Protein AF-A0A972C4C3-F1 (afdb_monomer_lite)

Radius of gyration: 15.83 Å; chains: 1; bounding box: 35×21×44 Å

pLDDT: mean 89.97, std 7.23, range [64.94, 97.06]

Structure (mmCIF, N/CA/C/O backbone):
data_AF-A0A972C4C3-F1
#
_entry.id   AF-A0A972C4C3-F1
#
loop_
_atom_site.group_PDB
_atom_site.id
_atom_site.type_symbol
_atom_site.label_atom_id
_atom_site.label_alt_id
_atom_site.label_comp_id
_atom_site.label_asym_id
_atom_site.label_entity_id
_atom_site.label_seq_id
_atom_site.pdbx_PDB_ins_code
_atom_site.Cartn_x
_atom_site.Cartn_y
_atom_site.Cartn_z
_atom_site.occupancy
_atom_site.B_iso_or_equiv
_atom_site.auth_seq_id
_atom_site.auth_comp_id
_atom_site.auth_asym_id
_atom_site.auth_atom_id
_atom_site.pdbx_PDB_model_num
ATOM 1 N N . MET A 1 1 ? -15.362 -14.426 25.900 1.00 66.00 1 MET A N 1
ATOM 2 C CA . MET A 1 1 ? -14.330 -13.929 24.959 1.00 66.00 1 MET A CA 1
ATOM 3 C C . MET A 1 1 ? -14.748 -14.118 23.504 1.00 66.00 1 MET A C 1
ATOM 5 O O . MET A 1 1 ? -14.804 -13.126 22.797 1.00 66.00 1 MET A O 1
ATOM 9 N N . LEU A 1 2 ? -15.134 -15.331 23.076 1.00 79.44 2 LEU A N 1
ATOM 10 C CA . LEU A 1 2 ? -15.559 -15.596 21.689 1.00 79.44 2 LEU A CA 1
ATOM 11 C C . LEU A 1 2 ? -16.751 -14.735 21.227 1.00 79.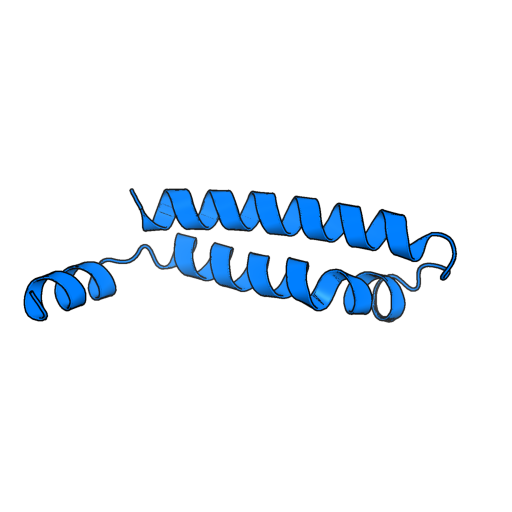44 2 LEU A C 1
ATOM 13 O O . LEU A 1 2 ? -16.708 -14.165 20.147 1.00 79.44 2 LEU A O 1
ATOM 17 N N . LYS A 1 3 ? -17.776 -14.581 22.078 1.00 80.38 3 LYS A N 1
ATOM 18 C CA . LYS A 1 3 ? -18.953 -13.747 21.785 1.00 80.38 3 LYS A CA 1
ATOM 19 C C . LYS A 1 3 ? -18.582 -12.279 21.524 1.00 80.38 3 LYS A C 1
ATOM 21 O O . LYS A 1 3 ? -19.001 -11.710 20.535 1.00 80.38 3 LYS A O 1
ATOM 26 N N . LEU A 1 4 ? -17.710 -11.717 22.363 1.00 81.19 4 LEU A N 1
ATOM 27 C CA . LEU A 1 4 ? 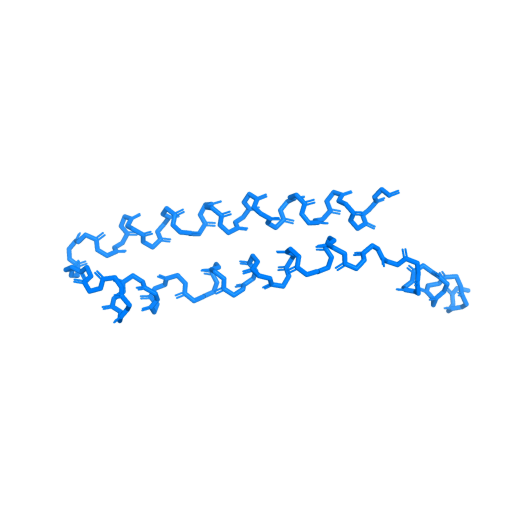-17.236 -10.336 22.239 1.00 81.19 4 LEU A CA 1
ATOM 28 C C . LEU A 1 4 ? -16.417 -10.123 20.953 1.00 81.19 4 LEU A C 1
ATOM 30 O O . LEU A 1 4 ? -16.553 -9.106 20.286 1.00 81.19 4 LEU A O 1
ATOM 34 N N . ALA A 1 5 ? -15.572 -11.094 20.589 1.00 79.69 5 ALA A N 1
ATOM 35 C CA . ALA A 1 5 ? -14.811 -11.050 19.343 1.00 79.69 5 ALA A CA 1
ATOM 36 C C . ALA A 1 5 ? -15.726 -11.145 18.111 1.00 79.69 5 ALA A C 1
ATOM 38 O O . ALA A 1 5 ? -15.508 -10.432 17.136 1.00 79.69 5 ALA A O 1
ATOM 39 N N . LEU A 1 6 ? -16.765 -11.985 18.171 1.00 81.00 6 LEU A N 1
ATOM 40 C CA . LEU A 1 6 ? -17.751 -12.134 17.102 1.00 81.00 6 LEU A CA 1
ATOM 41 C C . LEU A 1 6 ? -18.606 -10.869 16.932 1.00 81.00 6 LEU A C 1
ATOM 43 O O . LEU A 1 6 ? -18.798 -10.418 15.806 1.00 81.00 6 LEU A O 1
ATOM 47 N N . ASP A 1 7 ? -19.045 -10.261 18.035 1.00 80.12 7 ASP A N 1
ATOM 48 C CA . ASP A 1 7 ? -19.810 -9.008 18.021 1.00 80.12 7 ASP A CA 1
ATOM 49 C C . ASP A 1 7 ? -18.975 -7.846 17.448 1.00 80.12 7 ASP A C 1
ATOM 51 O O . ASP A 1 7 ? -19.482 -7.044 16.664 1.00 80.12 7 ASP A O 1
ATOM 55 N N . ASN A 1 8 ? -17.675 -7.781 17.759 1.00 78.69 8 ASN A N 1
ATOM 56 C CA . ASN A 1 8 ? -16.766 -6.796 17.162 1.00 78.69 8 ASN A CA 1
ATOM 57 C C . ASN A 1 8 ? -16.509 -7.062 15.672 1.00 78.69 8 ASN A C 1
ATOM 59 O O . ASN A 1 8 ? -16.439 -6.118 14.891 1.00 78.69 8 ASN A O 1
ATOM 63 N N . LEU A 1 9 ? -16.405 -8.329 15.257 1.00 74.88 9 LEU A N 1
ATOM 64 C CA . LEU A 1 9 ? -16.218 -8.696 13.849 1.00 74.88 9 LEU A CA 1
ATOM 65 C C . LEU A 1 9 ? -17.432 -8.296 12.993 1.00 74.88 9 LEU A C 1
ATOM 67 O O . LEU A 1 9 ? -17.269 -7.828 11.868 1.00 74.88 9 LEU A O 1
ATOM 71 N N . LEU A 1 10 ? -18.646 -8.462 13.529 1.00 75.06 10 LEU A N 1
ATOM 72 C CA . LEU A 1 10 ? -19.891 -8.095 12.847 1.00 75.06 10 LEU A CA 1
ATOM 73 C C . LEU A 1 10 ? -20.085 -6.577 12.723 1.00 75.06 10 LEU A C 1
ATOM 75 O O . LEU A 1 10 ? -20.735 -6.130 11.778 1.00 75.06 10 LEU A O 1
ATOM 79 N N . ASN A 1 11 ? -19.503 -5.797 13.637 1.00 80.25 11 ASN A N 1
ATOM 80 C CA . ASN A 1 11 ? -19.571 -4.333 13.636 1.00 80.25 11 ASN A CA 1
ATOM 81 C C . ASN A 1 11 ? -18.432 -3.654 12.858 1.00 80.25 11 ASN A C 1
ATOM 83 O O . ASN A 1 11 ? -18.324 -2.431 12.890 1.00 80.25 11 ASN A O 1
ATOM 87 N N . ILE A 1 12 ? -17.595 -4.411 12.140 1.00 82.12 12 ILE A N 1
ATOM 88 C CA . ILE A 1 12 ? -16.529 -3.823 11.322 1.00 82.12 12 ILE A CA 1
ATOM 89 C C . ILE A 1 12 ? -17.120 -2.890 10.259 1.00 82.12 12 ILE A C 1
ATOM 91 O O . ILE A 1 12 ? -17.993 -3.275 9.471 1.00 82.12 12 ILE A O 1
ATOM 95 N N . ASP A 1 13 ? -16.571 -1.677 10.180 1.00 85.19 13 ASP A N 1
ATOM 96 C CA . ASP A 1 13 ? -16.876 -0.736 9.110 1.00 85.19 13 ASP A CA 1
ATOM 97 C C . ASP A 1 13 ? -16.484 -1.342 7.752 1.00 85.19 13 ASP A C 1
ATOM 99 O O . ASP A 1 13 ? -15.309 -1.534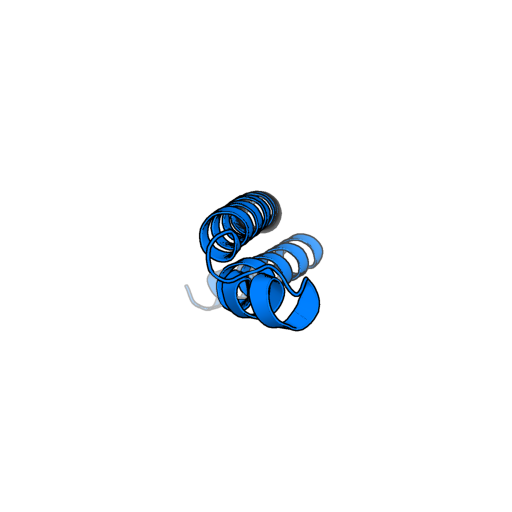 7.412 1.00 85.19 13 ASP A O 1
ATOM 103 N N . LYS A 1 14 ? -17.508 -1.660 6.953 1.00 88.19 14 LYS A N 1
ATOM 104 C CA . LYS A 1 14 ? -17.349 -2.304 5.644 1.00 88.19 14 LYS A CA 1
ATOM 105 C C . LYS A 1 14 ? -16.517 -1.446 4.691 1.00 88.19 14 LYS A C 1
ATOM 107 O O . LYS A 1 14 ? -15.790 -1.993 3.867 1.00 88.19 14 LYS A O 1
ATOM 112 N N . VAL A 1 15 ? -16.609 -0.119 4.785 1.00 88.69 15 VAL A N 1
ATOM 113 C CA . VAL A 1 15 ? -15.874 0.804 3.908 1.00 88.69 15 VAL A CA 1
ATOM 114 C C . VAL A 1 15 ? -14.386 0.786 4.252 1.00 88.69 15 VAL A C 1
ATOM 116 O O . VAL A 1 15 ? -13.548 0.746 3.351 1.00 88.69 15 VAL A O 1
ATOM 119 N N . GLY A 1 16 ? -14.055 0.760 5.541 1.00 89.44 16 GLY A N 1
ATOM 120 C CA . GLY A 1 16 ? -12.702 0.580 6.044 1.00 89.44 16 GLY A CA 1
ATOM 121 C C . GLY A 1 16 ? -12.111 -0.756 5.605 1.00 89.44 16 GLY A C 1
ATOM 122 O O . GLY A 1 16 ? -10.987 -0.788 5.100 1.00 89.44 16 GLY A O 1
ATOM 123 N N . LEU A 1 17 ? -12.892 -1.838 5.691 1.00 91.38 17 LEU A N 1
ATOM 124 C CA . LEU A 1 17 ? -12.482 -3.161 5.217 1.00 91.38 17 LEU A CA 1
ATOM 125 C C . LEU A 1 17 ? -12.193 -3.167 3.709 1.00 91.38 17 LEU A C 1
ATOM 127 O O . LEU A 1 17 ? -11.138 -3.644 3.290 1.00 91.38 17 LEU A O 1
ATOM 131 N N . TRP A 1 18 ? -13.078 -2.589 2.891 1.00 92.75 18 TRP A N 1
ATOM 132 C CA . TRP A 1 18 ? -12.855 -2.458 1.447 1.00 92.75 18 TRP A CA 1
ATOM 133 C C . TRP A 1 18 ? -11.603 -1.641 1.126 1.00 92.75 18 TRP A C 1
ATOM 135 O O . TRP A 1 18 ? -10.797 -2.060 0.294 1.00 92.75 18 TRP A O 1
ATOM 145 N N . ALA A 1 19 ? -11.399 -0.512 1.809 1.00 92.81 19 ALA A N 1
ATOM 146 C CA . ALA A 1 19 ? -10.192 0.293 1.652 1.00 92.81 19 ALA A CA 1
ATOM 147 C C . ALA A 1 19 ? -8.931 -0.512 2.004 1.00 92.81 19 ALA A C 1
ATOM 149 O O . ALA A 1 19 ? -7.941 -0.455 1.274 1.00 92.81 19 ALA A O 1
ATOM 150 N N . PHE A 1 20 ? -8.983 -1.315 3.069 1.00 92.69 20 PHE A N 1
ATOM 151 C CA . PHE A 1 20 ? -7.870 -2.159 3.493 1.00 92.69 20 PHE A CA 1
ATOM 152 C C . PHE A 1 20 ? -7.550 -3.267 2.480 1.00 92.69 20 PHE A C 1
ATOM 154 O O . PHE A 1 20 ? -6.385 -3.500 2.152 1.00 92.69 20 PHE A O 1
ATOM 161 N N . ILE A 1 21 ? -8.580 -3.902 1.917 1.00 94.00 21 ILE A N 1
ATOM 162 C CA . ILE A 1 21 ? -8.428 -4.910 0.861 1.00 94.00 21 ILE A CA 1
ATOM 163 C C . ILE A 1 21 ? -7.786 -4.285 -0.384 1.00 94.00 21 ILE A C 1
ATOM 165 O O . ILE A 1 21 ? -6.800 -4.810 -0.905 1.00 94.00 21 ILE A O 1
ATOM 169 N N . ILE A 1 22 ? -8.295 -3.138 -0.842 1.00 94.31 22 ILE A N 1
ATOM 170 C CA . ILE A 1 22 ? -7.754 -2.421 -2.007 1.00 94.31 22 ILE A CA 1
ATOM 171 C C . ILE A 1 22 ? -6.291 -2.031 -1.767 1.00 94.31 22 ILE A C 1
ATOM 173 O O . ILE A 1 22 ? -5.436 -2.260 -2.626 1.00 94.31 22 ILE A O 1
ATOM 177 N N . ALA A 1 23 ? -5.981 -1.500 -0.584 1.00 95.56 23 ALA A N 1
ATOM 178 C CA . ALA A 1 23 ? -4.621 -1.178 -0.178 1.00 95.56 23 ALA A CA 1
ATOM 179 C C . ALA A 1 23 ? -3.692 -2.397 -0.251 1.00 95.56 23 ALA A C 1
ATOM 181 O O . ALA A 1 23 ? -2.593 -2.298 -0.806 1.00 95.56 23 ALA A O 1
ATOM 182 N N . ALA A 1 24 ? -4.129 -3.558 0.241 1.00 94.69 24 ALA A N 1
ATOM 183 C CA . ALA A 1 24 ? -3.347 -4.790 0.181 1.00 94.69 24 ALA A CA 1
ATOM 184 C C . ALA A 1 24 ? -3.038 -5.193 -1.273 1.00 94.69 24 ALA A C 1
ATOM 186 O O . ALA A 1 24 ? -1.877 -5.462 -1.601 1.00 94.69 24 ALA A O 1
ATOM 187 N N . PHE A 1 25 ? -4.033 -5.141 -2.166 1.00 95.62 25 PHE A N 1
ATOM 188 C CA . PHE A 1 25 ? -3.843 -5.431 -3.592 1.00 95.62 25 PHE A CA 1
ATOM 189 C C . PHE A 1 25 ? -2.866 -4.469 -4.268 1.00 95.62 25 PHE A C 1
ATOM 191 O O . PHE A 1 25 ? -1.978 -4.914 -4.997 1.00 95.62 25 PHE A O 1
ATOM 198 N N . ILE A 1 26 ? -2.981 -3.166 -4.003 1.00 94.12 26 ILE A N 1
ATOM 199 C CA . ILE A 1 26 ? -2.067 -2.161 -4.559 1.00 94.12 26 ILE A CA 1
ATOM 200 C C . ILE A 1 26 ? -0.640 -2.418 -4.068 1.00 94.12 26 ILE A C 1
ATOM 202 O O . ILE A 1 26 ? 0.298 -2.415 -4.864 1.00 94.12 26 ILE A O 1
ATOM 206 N N . THR A 1 27 ? -0.462 -2.684 -2.775 1.00 95.69 27 THR A N 1
ATOM 207 C CA . THR A 1 27 ? 0.867 -2.813 -2.160 1.00 95.69 27 THR A CA 1
ATOM 208 C C . THR A 1 27 ? 1.571 -4.105 -2.586 1.00 95.69 27 THR A C 1
ATOM 210 O O . THR A 1 27 ? 2.757 -4.079 -2.936 1.00 95.69 27 THR A O 1
ATOM 213 N N . TYR A 1 28 ? 0.851 -5.231 -2.603 1.00 94.88 28 TYR A N 1
ATOM 214 C CA . TYR A 1 28 ? 1.382 -6.528 -3.032 1.00 94.88 28 TYR A CA 1
ATOM 215 C C . TYR A 1 28 ? 1.577 -6.574 -4.554 1.00 94.88 28 TYR A C 1
ATOM 217 O O . TYR A 1 28 ? 2.631 -6.978 -5.051 1.00 94.88 28 TYR A O 1
ATOM 225 N N . GLY A 1 29 ? 0.595 -6.065 -5.300 1.00 94.25 29 GLY A N 1
ATOM 226 C CA . GLY A 1 29 ? 0.593 -6.018 -6.759 1.00 94.25 29 GLY A CA 1
ATOM 227 C C . GLY A 1 29 ? 1.457 -4.911 -7.371 1.00 94.25 29 GLY A C 1
ATOM 228 O O . GLY A 1 29 ? 1.634 -4.908 -8.586 1.00 94.25 29 GLY A O 1
ATOM 229 N N . ALA A 1 30 ? 2.037 -3.996 -6.586 1.00 95.69 30 ALA A N 1
ATOM 230 C CA . ALA A 1 30 ? 2.715 -2.788 -7.080 1.00 95.69 30 ALA A CA 1
ATOM 231 C C . ALA A 1 30 ? 3.752 -3.048 -8.188 1.00 95.69 30 ALA A C 1
ATOM 233 O O . ALA A 1 30 ? 3.841 -2.282 -9.146 1.00 95.69 30 ALA A O 1
ATOM 234 N N . LYS A 1 31 ? 4.525 -4.140 -8.085 1.00 93.94 31 LYS A N 1
ATOM 235 C CA . LYS A 1 31 ? 5.529 -4.515 -9.098 1.00 93.94 31 LYS A CA 1
ATOM 236 C C . LYS A 1 31 ? 4.881 -5.020 -10.389 1.00 93.94 31 LYS A C 1
ATOM 238 O O . LYS A 1 31 ? 5.351 -4.719 -11.482 1.00 93.94 31 LYS A O 1
ATOM 243 N N . PHE A 1 32 ? 3.804 -5.793 -10.268 1.00 94.75 32 PHE A N 1
ATOM 244 C CA . PHE A 1 3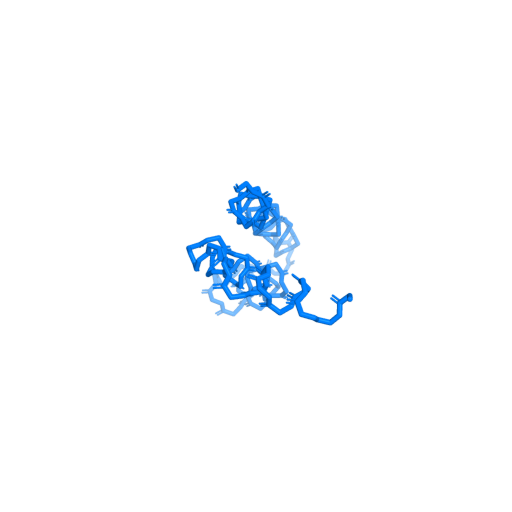2 ? 3.030 -6.243 -11.420 1.00 94.75 32 PHE A CA 1
ATOM 245 C C . PHE A 1 32 ? 2.367 -5.049 -12.112 1.00 94.75 32 PHE A C 1
ATOM 247 O O . PHE A 1 32 ? 2.497 -4.899 -13.322 1.00 94.75 32 PHE A O 1
ATOM 254 N N . ILE A 1 33 ? 1.741 -4.154 -11.345 1.00 94.31 33 ILE A N 1
ATOM 255 C CA . ILE A 1 33 ? 1.102 -2.936 -11.855 1.00 94.31 33 ILE A CA 1
ATOM 256 C C . ILE A 1 33 ? 2.129 -2.056 -12.581 1.00 94.31 33 ILE A C 1
ATOM 258 O O . ILE A 1 33 ? 1.894 -1.656 -13.720 1.00 94.31 33 ILE A O 1
ATOM 262 N N . SER A 1 34 ? 3.293 -1.798 -11.979 1.00 95.75 34 SER A N 1
ATOM 263 C CA . SER A 1 34 ? 4.307 -0.921 -12.579 1.00 95.75 34 SER A CA 1
ATOM 264 C C . SER A 1 34 ? 4.878 -1.467 -13.893 1.00 95.75 34 SER A C 1
ATOM 266 O O . SER A 1 34 ? 5.075 -0.704 -14.839 1.00 95.75 34 SER A O 1
ATOM 268 N N . ILE A 1 35 ? 5.099 -2.780 -13.987 1.00 94.69 35 ILE A N 1
ATOM 269 C CA . ILE A 1 35 ? 5.728 -3.405 -15.159 1.00 94.69 35 ILE A CA 1
ATOM 270 C C . ILE A 1 35 ? 4.698 -3.783 -16.230 1.00 94.69 35 ILE A C 1
ATOM 272 O O . ILE A 1 35 ? 4.925 -3.540 -17.413 1.00 94.69 35 ILE A O 1
ATOM 276 N N . LYS A 1 36 ? 3.578 -4.406 -15.849 1.00 94.31 36 LYS A N 1
ATOM 277 C CA . LYS A 1 36 ? 2.605 -4.973 -16.798 1.00 94.31 36 LYS A CA 1
ATOM 278 C C . LYS A 1 36 ? 1.501 -3.996 -17.187 1.00 94.31 36 LYS A C 1
ATOM 280 O O . LYS A 1 36 ? 1.108 -3.992 -18.349 1.00 94.31 36 LYS A O 1
ATOM 285 N N . ILE A 1 37 ? 1.029 -3.169 -16.254 1.00 94.06 37 ILE A N 1
ATOM 286 C CA . ILE A 1 37 ? -0.074 -2.228 -16.509 1.00 94.06 37 ILE A CA 1
ATOM 287 C C . ILE A 1 37 ? 0.481 -0.886 -16.981 1.00 94.06 37 ILE A C 1
ATOM 289 O O . ILE A 1 37 ? 0.146 -0.425 -18.067 1.00 94.06 37 ILE A O 1
ATOM 293 N N . LEU A 1 38 ? 1.388 -0.293 -16.202 1.00 93.25 38 LEU A N 1
ATOM 294 C CA . LEU A 1 38 ? 1.972 1.017 -16.502 1.00 93.25 38 LEU A CA 1
ATOM 295 C C . LEU A 1 38 ? 3.117 0.954 -17.524 1.00 93.25 38 LEU A C 1
ATOM 297 O O . LEU A 1 38 ? 3.585 1.998 -17.971 1.00 93.25 38 LEU A O 1
ATOM 301 N N . ARG A 1 39 ? 3.569 -0.255 -17.894 1.00 94.25 39 ARG A N 1
ATOM 302 C CA . ARG A 1 39 ? 4.628 -0.502 -18.893 1.00 94.25 39 ARG A CA 1
ATOM 303 C C . ARG A 1 39 ? 5.899 0.319 -18.640 1.00 94.25 39 ARG A C 1
ATOM 305 O O . ARG A 1 39 ? 6.566 0.764 -19.573 1.00 94.25 39 ARG A O 1
ATOM 312 N N . VAL A 1 40 ? 6.239 0.533 -17.370 1.00 94.06 40 VAL A N 1
ATOM 313 C CA . VAL A 1 40 ? 7.415 1.316 -16.986 1.00 94.06 40 VAL A CA 1
ATOM 314 C C . VAL A 1 40 ? 8.674 0.501 -17.264 1.00 94.06 40 VAL A C 1
ATOM 316 O O . VAL A 1 40 ? 8.758 -0.682 -16.935 1.00 94.06 40 VAL A O 1
ATOM 319 N N . SER A 1 41 ? 9.680 1.154 -17.841 1.00 91.12 41 SER A N 1
ATOM 320 C CA . SER A 1 41 ? 10.997 0.567 -18.069 1.00 91.12 41 SER A CA 1
ATOM 321 C C . SER A 1 41 ? 11.622 0.049 -16.767 1.00 91.12 41 SER A C 1
ATOM 323 O O . SER A 1 41 ? 11.526 0.690 -15.718 1.00 91.12 41 SER A O 1
ATOM 325 N N . SER A 1 42 ? 12.334 -1.080 -16.825 1.00 85.38 42 SER A N 1
ATOM 326 C CA . SER A 1 42 ? 12.896 -1.742 -15.633 1.00 85.38 42 SER A CA 1
ATOM 327 C C . SER A 1 42 ? 13.764 -0.822 -14.764 1.00 85.38 42 SER A C 1
ATOM 329 O O . SER A 1 42 ? 13.727 -0.923 -13.541 1.00 85.38 42 SER A O 1
ATOM 331 N N . HIS A 1 43 ? 14.475 0.134 -15.375 1.00 88.19 43 HIS A N 1
ATOM 332 C CA . HIS A 1 43 ? 15.311 1.109 -14.665 1.00 88.19 43 HIS A CA 1
ATOM 333 C C . HIS A 1 43 ? 14.505 2.133 -13.836 1.00 88.19 43 HIS A C 1
ATOM 335 O O . HIS A 1 43 ? 15.009 2.650 -12.843 1.00 88.19 43 HIS A O 1
ATOM 341 N N . LYS A 1 44 ? 13.247 2.421 -14.204 1.00 90.69 44 LYS A N 1
ATOM 342 C CA . LYS A 1 44 ? 12.327 3.312 -13.461 1.00 90.69 44 LYS A CA 1
ATOM 343 C C . LYS A 1 44 ? 11.278 2.545 -12.652 1.00 90.69 44 LYS A C 1
ATOM 345 O O . LYS A 1 44 ? 10.660 3.122 -11.754 1.00 90.69 44 LYS A O 1
ATOM 350 N N . ALA A 1 45 ? 11.091 1.254 -12.929 1.00 90.88 45 ALA A N 1
ATOM 351 C CA . ALA A 1 45 ? 10.066 0.419 -12.311 1.00 90.88 45 ALA A CA 1
ATOM 352 C C . ALA A 1 45 ? 10.192 0.360 -10.782 1.00 90.88 45 ALA A C 1
ATOM 354 O O . ALA A 1 45 ? 9.174 0.333 -10.091 1.00 90.88 45 ALA A O 1
ATOM 355 N N . PHE A 1 46 ? 11.414 0.408 -10.237 1.00 93.06 46 PHE A N 1
ATOM 356 C CA . PHE A 1 46 ? 11.630 0.450 -8.788 1.00 93.06 46 PHE A CA 1
ATOM 357 C C . PHE A 1 46 ? 10.971 1.680 -8.146 1.00 93.06 46 PHE A C 1
ATOM 359 O O . PHE A 1 46 ? 10.144 1.531 -7.249 1.00 93.06 46 PHE A O 1
ATOM 366 N N . LYS A 1 47 ? 11.253 2.886 -8.661 1.00 94.62 47 LYS A N 1
ATOM 367 C CA . LYS A 1 47 ? 10.702 4.145 -8.130 1.00 94.62 47 LYS A CA 1
ATOM 368 C C . LYS A 1 47 ? 9.172 4.156 -8.172 1.00 94.62 47 LYS A C 1
ATOM 370 O O . LYS A 1 47 ? 8.531 4.516 -7.189 1.00 94.62 47 LYS A O 1
ATOM 375 N N . VAL A 1 48 ? 8.589 3.718 -9.288 1.00 94.38 48 VAL A N 1
ATOM 376 C CA . VAL A 1 48 ? 7.127 3.667 -9.458 1.00 94.38 48 VAL A CA 1
ATOM 377 C C . VAL A 1 48 ? 6.490 2.625 -8.538 1.00 94.38 48 VAL A C 1
ATOM 379 O O . VAL A 1 48 ? 5.465 2.895 -7.919 1.00 94.38 48 VAL A O 1
ATOM 382 N N . THR A 1 49 ? 7.121 1.460 -8.381 1.00 95.62 49 THR A N 1
ATOM 383 C CA . THR A 1 49 ? 6.664 0.422 -7.444 1.00 95.62 49 THR A CA 1
ATOM 384 C C . THR A 1 49 ? 6.660 0.943 -6.009 1.00 95.62 49 THR A C 1
ATOM 386 O O . THR A 1 49 ? 5.692 0.727 -5.286 1.00 95.62 49 THR A O 1
ATOM 389 N N . VAL A 1 50 ? 7.713 1.652 -5.593 1.00 96.19 50 VAL A N 1
ATOM 390 C CA . VAL A 1 50 ? 7.799 2.245 -4.250 1.00 96.19 50 VAL A CA 1
ATOM 391 C C . VAL A 1 50 ? 6.706 3.297 -4.044 1.00 96.19 50 VAL A C 1
ATOM 393 O O . VAL A 1 50 ? 6.021 3.256 -3.028 1.00 96.19 50 VAL A O 1
ATOM 396 N N . MET A 1 51 ? 6.472 4.176 -5.021 1.00 96.25 51 MET A N 1
ATOM 397 C CA . MET A 1 51 ? 5.381 5.161 -4.970 1.00 96.25 51 MET A CA 1
ATOM 398 C C . MET A 1 51 ? 4.002 4.497 -4.828 1.00 96.25 51 MET A C 1
ATOM 400 O O . MET A 1 51 ? 3.218 4.892 -3.968 1.00 96.25 51 MET A O 1
ATOM 404 N N . LEU A 1 52 ? 3.723 3.449 -5.612 1.00 95.88 52 LEU A N 1
ATOM 405 C CA . LEU A 1 52 ? 2.480 2.673 -5.505 1.00 95.88 52 LEU A CA 1
ATOM 406 C C . LEU A 1 52 ? 2.324 2.029 -4.125 1.00 95.88 52 LEU A C 1
ATOM 408 O O . LEU A 1 52 ? 1.233 2.050 -3.563 1.00 95.88 52 LEU A O 1
ATOM 412 N N . LYS A 1 53 ? 3.408 1.494 -3.554 1.00 96.44 53 LYS A N 1
ATOM 413 C CA . LYS A 1 53 ? 3.382 0.937 -2.196 1.00 96.44 53 LYS A CA 1
ATOM 414 C C . LYS A 1 53 ? 3.092 2.001 -1.144 1.00 96.44 53 LYS A C 1
ATOM 416 O O . LYS A 1 53 ? 2.300 1.737 -0.251 1.00 96.44 53 LYS A O 1
ATOM 421 N N . ILE A 1 54 ? 3.685 3.188 -1.256 1.00 97.06 54 ILE A N 1
ATOM 422 C CA . ILE A 1 54 ? 3.415 4.300 -0.332 1.00 97.06 54 ILE A CA 1
ATOM 423 C C . ILE A 1 54 ? 1.934 4.694 -0.399 1.00 97.06 54 ILE A C 1
ATOM 425 O O . ILE A 1 54 ? 1.288 4.802 0.640 1.00 97.06 54 ILE A O 1
ATOM 429 N N . LEU A 1 55 ? 1.371 4.828 -1.604 1.00 95.75 55 LEU A N 1
ATOM 430 C CA . LEU A 1 55 ? -0.060 5.095 -1.784 1.00 95.75 55 LEU A CA 1
ATOM 431 C C . LEU A 1 55 ? -0.929 3.984 -1.183 1.00 95.75 55 LEU A C 1
ATOM 433 O O . LEU A 1 55 ? -1.876 4.274 -0.456 1.00 95.75 55 LEU A O 1
ATOM 437 N N . GLY A 1 56 ? -0.580 2.720 -1.434 1.00 95.69 56 GLY A N 1
ATOM 438 C CA . GLY A 1 56 ? -1.256 1.567 -0.842 1.00 95.69 56 GLY A CA 1
ATOM 439 C C . GLY A 1 56 ? -1.239 1.609 0.687 1.00 95.69 56 GLY A C 1
ATOM 440 O O . GLY A 1 56 ? -2.283 1.449 1.310 1.00 95.69 56 GLY A O 1
ATOM 441 N N . VAL A 1 57 ? -0.095 1.921 1.301 1.00 96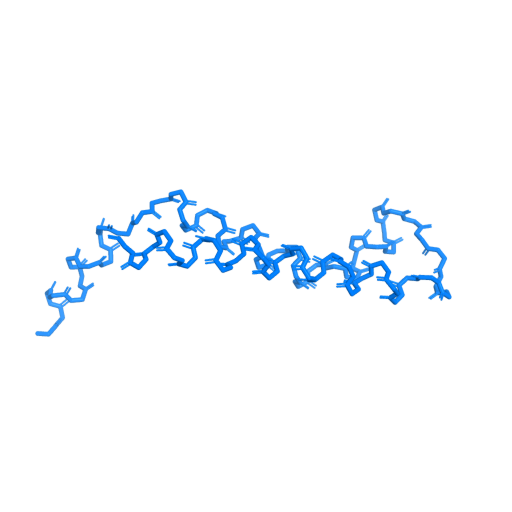.12 57 VAL A N 1
ATOM 442 C CA . VAL A 1 57 ? 0.030 2.055 2.762 1.00 96.12 57 VAL A CA 1
ATOM 443 C C . VAL A 1 57 ? -0.837 3.192 3.304 1.00 96.12 57 VAL A C 1
ATOM 445 O O . VAL A 1 57 ? -1.515 2.989 4.307 1.00 96.12 57 VAL A O 1
ATOM 448 N N . LEU A 1 58 ? -0.880 4.357 2.650 1.00 96.25 58 LEU A N 1
ATOM 449 C CA . LEU A 1 58 ? -1.733 5.472 3.084 1.00 96.25 58 LEU A CA 1
ATOM 450 C C . LEU A 1 58 ? -3.223 5.100 3.058 1.00 96.25 58 LEU A C 1
ATOM 452 O O . LEU A 1 58 ? -3.945 5.372 4.018 1.00 96.25 58 LEU A O 1
ATOM 456 N N . ILE A 1 59 ? -3.672 4.425 1.997 1.00 94.38 59 ILE A N 1
ATOM 457 C CA . ILE A 1 59 ? -5.049 3.919 1.889 1.00 94.38 59 ILE A CA 1
ATOM 458 C C . ILE A 1 59 ? -5.311 2.856 2.966 1.00 94.38 59 ILE A C 1
ATOM 460 O O . ILE A 1 59 ? -6.373 2.852 3.586 1.00 94.38 59 ILE A O 1
ATOM 464 N N . GLY A 1 60 ? -4.337 1.981 3.230 1.00 94.19 60 GLY A N 1
ATOM 465 C CA . GLY A 1 60 ? -4.437 0.944 4.255 1.00 94.19 60 GLY A CA 1
ATOM 466 C C . GLY A 1 60 ? -4.542 1.523 5.665 1.00 94.19 60 GLY A C 1
ATOM 467 O O . GLY A 1 60 ? -5.384 1.085 6.443 1.00 94.19 60 GLY A O 1
ATOM 468 N N . LEU A 1 61 ? -3.753 2.552 5.980 1.00 93.81 61 LEU A N 1
ATOM 469 C CA . LEU A 1 61 ? -3.840 3.275 7.250 1.00 93.81 61 LEU A CA 1
ATOM 470 C C . LEU A 1 61 ? -5.203 3.953 7.413 1.00 93.81 61 LEU A C 1
ATOM 472 O O . LEU A 1 61 ? -5.810 3.853 8.476 1.00 93.81 61 LEU A O 1
ATOM 476 N N . PHE A 1 62 ? -5.717 4.582 6.354 1.00 92.75 62 PHE A N 1
ATOM 477 C CA . PHE A 1 62 ? -7.063 5.153 6.363 1.00 92.75 62 PHE A CA 1
ATOM 478 C C . PHE A 1 62 ? -8.139 4.084 6.614 1.00 92.75 62 PHE A C 1
ATOM 480 O O . PHE A 1 62 ? -9.017 4.285 7.453 1.00 92.75 62 PHE A O 1
ATOM 487 N N . GLY A 1 63 ? -8.045 2.933 5.940 1.00 90.56 63 GLY A N 1
ATOM 488 C CA . GLY A 1 63 ? -8.941 1.797 6.155 1.00 90.56 63 GLY A CA 1
ATOM 489 C C . GLY A 1 63 ? -8.894 1.283 7.594 1.00 90.56 63 GLY A C 1
ATOM 490 O O . GLY A 1 63 ? -9.938 1.153 8.226 1.00 90.56 63 GLY A O 1
ATOM 491 N N . LEU A 1 64 ? -7.694 1.085 8.148 1.00 90.25 64 LEU A N 1
ATOM 492 C CA . LEU A 1 64 ? -7.495 0.656 9.537 1.00 90.25 64 LEU A CA 1
ATOM 493 C C . LEU A 1 64 ? -8.104 1.625 10.546 1.00 90.25 64 LEU A C 1
ATOM 495 O O . LEU A 1 64 ? -8.818 1.185 11.443 1.00 90.25 64 LEU A O 1
ATOM 499 N N . ILE A 1 65 ? -7.856 2.930 10.398 1.00 90.12 65 ILE A N 1
ATOM 500 C CA . ILE A 1 65 ? -8.426 3.947 11.295 1.00 90.12 65 ILE A CA 1
ATOM 501 C C . ILE A 1 65 ? -9.953 3.863 11.293 1.00 90.12 65 ILE A C 1
ATOM 503 O O . ILE A 1 65 ? -10.568 4.015 12.342 1.00 90.12 65 ILE A O 1
ATOM 507 N N . ARG A 1 66 ? -10.556 3.599 10.133 1.00 88.00 66 ARG A N 1
ATOM 508 C CA . ARG A 1 66 ? -12.009 3.506 9.979 1.00 88.00 66 ARG A CA 1
ATOM 509 C C . ARG A 1 66 ? -12.604 2.202 10.512 1.00 88.00 66 ARG A C 1
ATOM 511 O O . ARG A 1 66 ? -13.738 2.216 10.946 1.00 88.00 66 ARG A O 1
ATOM 518 N N . ILE A 1 67 ? -11.856 1.099 10.468 1.00 86.00 67 ILE A N 1
ATOM 519 C CA . ILE A 1 67 ? -12.256 -0.181 11.084 1.00 86.00 67 ILE A CA 1
ATOM 520 C C . ILE A 1 67 ? -12.146 -0.109 12.614 1.00 86.00 67 ILE A C 1
ATOM 522 O O . ILE A 1 67 ? -12.872 -0.800 13.318 1.00 86.00 67 ILE A O 1
ATOM 526 N N . THR A 1 68 ? -11.191 0.677 13.118 1.00 81.19 68 THR A N 1
ATOM 527 C CA . THR A 1 68 ? -10.844 0.727 14.548 1.00 81.19 68 THR A CA 1
ATOM 528 C C . THR A 1 68 ? -11.655 1.770 15.325 1.00 81.19 68 THR A C 1
ATOM 530 O O . THR A 1 68 ? -11.740 1.676 16.547 1.00 81.19 68 THR A O 1
ATOM 533 N N . LYS A 1 69 ? -12.207 2.777 14.642 1.00 64.94 69 LYS A N 1
ATOM 534 C CA . LYS A 1 69 ? -13.139 3.762 15.210 1.00 64.94 69 LYS A CA 1
ATOM 535 C C . LYS A 1 69 ? -14.575 3.311 15.021 1.00 64.94 69 LYS A C 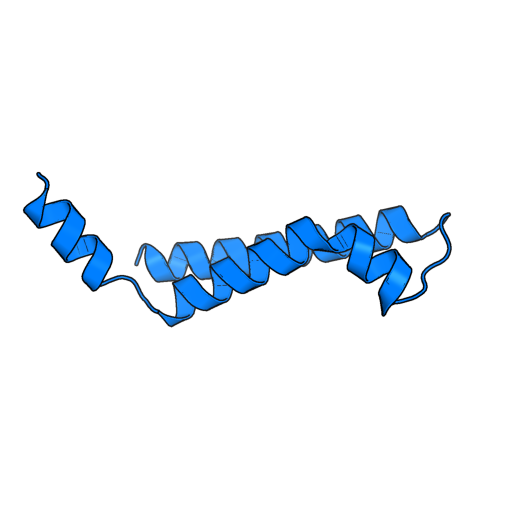1
ATOM 537 O O . LYS A 1 69 ? -15.367 3.602 15.940 1.00 64.94 69 LYS A O 1
#

Secondary structure (DSSP, 8-state):
-HHHHHHHHHT--HHHHHHHHHHHHHHHHHHHIIIIIS---HHHHHHHHHHHHHHHHHHHHHHHHHHH-

Foldseek 3Di:
DVVVVVVLVVPFDVVLVVLLVVLVCQLVCLLVCLCPVVVDDPVCSVVSSVVSNVVSVVSNVVSVVRRVD

Sequence (69 aa):
MLKLALDNLLNIDKVGLWAFIIAAFITYGAKFISIKILRVSSHKAFKVTVMLKILGVLIGLFGLIRITK